Protein AF-A0A1R3FT03-F1 (afdb_monomer_lite)

Structure (mmCIF, N/CA/C/O backbone):
data_AF-A0A1R3FT03-F1
#
_entry.id   AF-A0A1R3FT03-F1
#
loop_
_atom_site.group_PDB
_atom_site.id
_atom_site.type_symbol
_atom_site.label_atom_id
_atom_site.label_alt_id
_atom_site.label_comp_id
_atom_site.label_asym_id
_atom_site.label_entity_id
_atom_site.label_seq_id
_atom_site.pdbx_PDB_ins_code
_atom_site.Cartn_x
_atom_site.Cartn_y
_atom_site.Cartn_z
_atom_site.occupancy
_atom_site.B_iso_or_equiv
_atom_site.auth_seq_id
_atom_site.auth_comp_id
_atom_site.auth_asym_id
_atom_site.auth_atom_id
_atom_site.pdbx_PDB_model_num
ATOM 1 N N . MET A 1 1 ? -15.094 -5.575 18.977 1.00 73.56 1 MET A N 1
ATOM 2 C CA . MET A 1 1 ? -16.466 -5.416 18.438 1.00 73.56 1 MET A CA 1
ATOM 3 C C . MET A 1 1 ? -16.560 -6.188 17.138 1.00 73.56 1 MET A C 1
ATOM 5 O O . MET A 1 1 ? -15.555 -6.268 16.446 1.00 73.56 1 MET A O 1
ATOM 9 N N . ASN A 1 2 ? -17.719 -6.765 16.820 1.00 70.38 2 ASN A N 1
ATOM 10 C CA . ASN A 1 2 ? -17.931 -7.420 15.531 1.00 70.38 2 ASN A CA 1
ATOM 11 C C . ASN A 1 2 ? -18.788 -6.514 14.642 1.00 70.38 2 ASN A C 1
ATOM 13 O O . ASN A 1 2 ? -19.993 -6.401 14.854 1.00 70.38 2 ASN A O 1
ATOM 17 N N . PHE A 1 3 ? -18.159 -5.882 13.654 1.00 77.88 3 PHE A N 1
ATOM 18 C CA . PHE A 1 3 ? -18.847 -4.982 12.736 1.00 77.88 3 PHE A CA 1
ATOM 19 C C . PHE A 1 3 ? -19.605 -5.722 11.630 1.00 77.88 3 PHE A C 1
ATOM 21 O O . PHE A 1 3 ? -20.537 -5.154 11.074 1.00 77.88 3 PHE A O 1
ATOM 28 N N . ASN A 1 4 ? -19.312 -7.000 11.356 1.00 70.06 4 ASN A N 1
ATOM 29 C CA . ASN A 1 4 ? -19.834 -7.743 10.196 1.00 70.06 4 ASN A CA 1
ATOM 30 C C . ASN A 1 4 ? -21.359 -7.901 10.190 1.00 70.06 4 ASN A 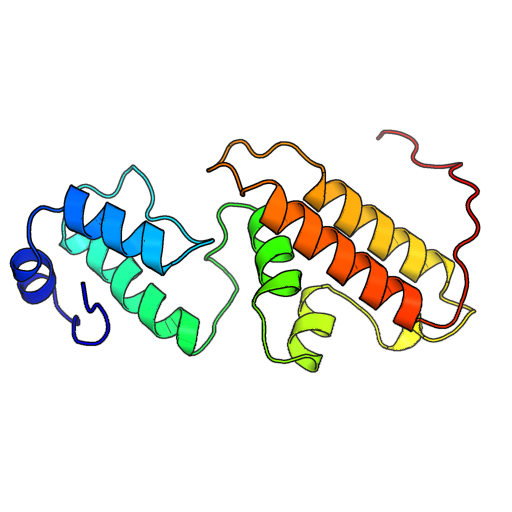C 1
ATOM 32 O O . ASN A 1 4 ? -21.951 -8.041 9.123 1.00 70.06 4 ASN A O 1
ATOM 36 N N . LYS A 1 5 ? -22.017 -7.784 11.347 1.00 76.56 5 LYS A N 1
ATOM 37 C CA . LYS A 1 5 ? -23.481 -7.891 11.477 1.00 76.56 5 LYS A CA 1
ATOM 38 C C . LYS A 1 5 ? -24.222 -6.548 11.525 1.00 76.56 5 LYS A C 1
ATOM 40 O O . LYS A 1 5 ? -25.431 -6.544 11.690 1.00 76.56 5 LYS A O 1
ATOM 45 N N . ILE A 1 6 ? -23.511 -5.432 11.348 1.00 81.81 6 ILE A N 1
ATOM 46 C CA . ILE A 1 6 ? -24.061 -4.076 11.495 1.00 81.81 6 ILE A CA 1
ATOM 47 C C . ILE A 1 6 ? -24.500 -3.474 10.153 1.00 81.81 6 ILE A C 1
ATOM 49 O O . ILE A 1 6 ? -23.664 -3.218 9.289 1.00 81.81 6 ILE A O 1
ATOM 53 N N . TYR A 1 7 ? -25.793 -3.264 9.961 1.00 81.75 7 TYR A N 1
ATOM 54 C CA . TYR A 1 7 ? -26.409 -2.761 8.729 1.00 81.75 7 TYR A CA 1
ATOM 55 C C . TYR A 1 7 ? -27.334 -1.563 8.959 1.00 81.75 7 TYR A C 1
ATOM 57 O O . TYR A 1 7 ? -27.755 -0.945 7.984 1.00 81.75 7 TYR A O 1
ATOM 65 N N . SER A 1 8 ? -27.628 -1.218 10.213 1.00 88.06 8 SER A N 1
ATOM 66 C CA . SER A 1 8 ? -28.474 -0.080 10.564 1.00 88.06 8 SER A CA 1
ATOM 67 C C . SER A 1 8 ? -27.868 0.771 11.681 1.00 88.06 8 SER A C 1
ATOM 69 O O . SER A 1 8 ? -26.896 0.381 12.337 1.00 88.06 8 SER A O 1
ATOM 71 N N . VAL A 1 9 ? -28.440 1.960 11.873 1.00 89.56 9 VAL A N 1
ATOM 72 C CA . VAL A 1 9 ? -28.016 2.920 12.899 1.00 89.56 9 VAL A CA 1
ATOM 73 C C . VAL A 1 9 ? -28.333 2.378 14.289 1.00 89.56 9 VAL A C 1
ATOM 75 O O . VAL A 1 9 ? -27.493 2.480 15.177 1.00 89.56 9 VAL A O 1
ATOM 78 N N . GLU A 1 10 ? -29.476 1.705 14.455 1.00 89.00 10 GLU A N 1
ATOM 79 C CA . GLU A 1 10 ? -29.890 1.112 15.732 1.00 89.00 10 GLU A CA 1
ATOM 80 C C . GLU A 1 10 ? -28.850 0.102 16.234 1.00 89.00 10 GLU A C 1
ATOM 82 O O . GLU A 1 10 ? -28.404 0.161 17.382 1.00 89.00 10 GLU A O 1
ATOM 87 N N . GLN A 1 11 ? -28.366 -0.757 15.336 1.00 86.25 11 GLN A N 1
ATOM 88 C CA . GLN A 1 11 ? -27.327 -1.741 15.639 1.00 86.25 11 GLN A CA 1
ATOM 89 C C . GLN A 1 11 ? -25.987 -1.085 16.004 1.00 86.25 11 GLN A C 1
ATOM 91 O O . GLN A 1 11 ? -25.215 -1.641 16.785 1.00 86.25 11 GLN A O 1
ATOM 96 N N . LEU A 1 12 ? -25.689 0.097 15.453 1.00 86.44 12 LEU A N 1
ATOM 97 C CA . LEU A 1 12 ? -24.502 0.868 15.821 1.00 86.44 12 LEU A CA 1
ATOM 98 C C . LEU A 1 12 ? -24.613 1.473 17.217 1.00 86.44 12 LEU A C 1
ATOM 100 O O . LEU A 1 12 ? -23.645 1.419 17.975 1.00 86.44 12 LEU A O 1
ATOM 104 N N . THR A 1 13 ? -25.776 2.018 17.565 1.00 88.38 13 THR A N 1
ATOM 105 C CA . THR A 1 13 ? -26.045 2.527 18.915 1.00 88.38 13 THR A CA 1
ATOM 106 C C . THR A 1 13 ? -25.962 1.427 19.974 1.00 88.38 13 THR A C 1
ATOM 108 O O . THR A 1 13 ? -25.432 1.669 21.057 1.00 88.38 13 THR A O 1
ATOM 111 N N . GLU A 1 14 ? -26.386 0.201 19.656 1.00 90.31 14 GLU A N 1
ATOM 112 C CA . GLU A 1 14 ? -26.297 -0.957 20.561 1.00 90.31 14 GLU A CA 1
ATOM 113 C C . GLU A 1 14 ? -24.854 -1.390 20.873 1.00 90.31 14 GLU A C 1
ATOM 115 O O . GLU A 1 14 ? -24.588 -1.950 21.938 1.00 90.31 14 GLU A O 1
ATOM 120 N N . LEU A 1 15 ? -23.893 -1.109 19.984 1.00 84.00 15 LEU A N 1
ATOM 121 C CA . LEU A 1 15 ? -22.474 -1.384 20.244 1.00 84.00 15 LEU A CA 1
ATOM 122 C C . LEU A 1 15 ? -21.881 -0.458 21.317 1.00 84.00 15 LEU A C 1
ATOM 124 O O . LEU A 1 15 ? -20.863 -0.796 21.931 1.00 84.00 15 LEU A O 1
ATOM 128 N N . GLY A 1 16 ? -22.514 0.689 21.564 1.00 88.62 16 GLY A N 1
ATOM 129 C CA . GLY A 1 16 ? -22.162 1.620 22.627 1.00 88.62 16 GLY A CA 1
ATOM 130 C C . GLY A 1 16 ? -21.868 3.044 22.139 1.00 88.62 16 GLY A C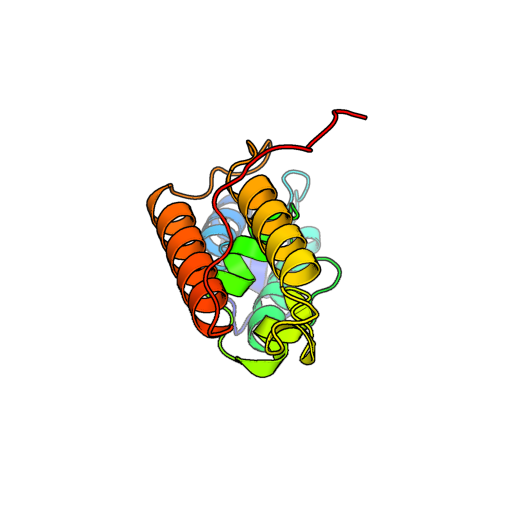 1
ATOM 131 O O . GLY A 1 16 ? -22.253 3.432 21.032 1.00 88.62 16 GLY A O 1
ATOM 132 N N . PRO A 1 17 ? -21.184 3.851 22.977 1.00 91.50 17 PRO A N 1
ATOM 133 C CA . PRO A 1 17 ? -20.925 5.261 22.693 1.00 91.50 17 PRO A CA 1
ATOM 134 C C . PRO A 1 17 ? -20.151 5.468 21.390 1.00 91.50 17 PRO A C 1
ATOM 136 O O . PRO A 1 17 ? -19.212 4.721 21.110 1.00 91.50 17 PRO A O 1
ATOM 139 N N . LEU A 1 18 ? -20.502 6.517 20.639 1.00 89.81 18 LEU A N 1
ATOM 140 C CA . LEU A 1 18 ? -19.946 6.817 19.316 1.00 89.81 18 LEU A CA 1
ATOM 141 C C . LEU A 1 18 ? -18.411 6.762 19.286 1.00 89.81 18 LEU A C 1
ATOM 143 O O . LEU A 1 18 ? -17.843 6.036 18.475 1.00 89.81 18 LEU A O 1
ATOM 147 N N . GLU A 1 19 ? -17.736 7.449 20.211 1.00 88.81 19 GLU A N 1
ATOM 148 C CA . GLU A 1 19 ? -16.265 7.480 20.279 1.00 88.81 19 GLU A CA 1
ATOM 149 C C . GLU A 1 19 ? -15.642 6.088 20.446 1.00 88.81 19 GLU A C 1
ATOM 151 O O . GLU A 1 19 ? -14.610 5.772 19.848 1.00 88.81 19 GLU A O 1
ATOM 156 N N . LYS A 1 20 ? -16.287 5.220 21.233 1.00 89.12 20 LYS A N 1
ATOM 157 C CA . LYS A 1 20 ? -15.825 3.847 21.463 1.00 89.12 20 LYS A CA 1
ATOM 158 C C . LYS A 1 20 ? -15.956 3.013 20.192 1.00 89.12 20 LYS A C 1
ATOM 160 O O . LYS A 1 20 ? -15.063 2.223 19.882 1.00 89.12 20 LYS A O 1
ATOM 165 N N . VAL A 1 21 ? -17.054 3.197 19.460 1.00 88.38 21 VAL A N 1
ATOM 166 C CA . VAL A 1 21 ? -17.298 2.522 18.182 1.00 88.38 21 VAL A CA 1
ATOM 167 C C . VAL A 1 21 ? -16.300 3.011 17.129 1.00 88.38 21 VAL A C 1
ATOM 169 O O . VAL A 1 21 ? -15.680 2.178 16.475 1.00 88.38 21 VAL A O 1
ATOM 172 N N . ILE A 1 22 ? -16.066 4.325 17.028 1.00 87.94 22 ILE A N 1
ATOM 173 C CA . ILE A 1 22 ? -15.059 4.927 16.136 1.00 87.94 22 ILE A CA 1
ATOM 174 C C . ILE A 1 22 ? -13.664 4.382 16.444 1.00 87.94 22 ILE A C 1
ATOM 176 O O . ILE A 1 22 ? -12.972 3.924 15.539 1.00 87.94 22 ILE A O 1
ATOM 180 N N . THR A 1 23 ? -13.266 4.354 17.717 1.00 86.25 23 THR A N 1
ATOM 181 C CA . THR A 1 23 ? -11.953 3.836 18.130 1.00 86.25 23 THR A CA 1
ATOM 182 C C . THR A 1 23 ? -11.777 2.375 17.721 1.00 86.25 23 THR A C 1
ATOM 184 O O . THR A 1 23 ? -10.764 2.012 17.122 1.00 86.25 23 THR A O 1
ATOM 187 N N . ALA A 1 24 ? -12.774 1.530 18.003 1.00 83.62 24 ALA A N 1
ATOM 188 C CA . ALA A 1 24 ? -12.727 0.115 17.643 1.00 83.62 24 ALA A CA 1
ATOM 189 C C . ALA A 1 24 ? -12.732 -0.098 16.121 1.00 83.62 24 ALA A C 1
ATOM 191 O O . ALA A 1 24 ? -12.075 -1.015 15.625 1.00 83.62 24 ALA A O 1
ATOM 192 N N . LEU A 1 25 ? -13.462 0.739 15.382 1.00 81.44 25 LEU A N 1
ATOM 193 C CA . LEU A 1 25 ? -13.516 0.686 13.929 1.00 81.44 25 LEU A CA 1
ATOM 194 C C . LEU A 1 25 ? -12.168 1.107 13.321 1.00 81.44 25 LEU A C 1
ATOM 196 O O . LEU A 1 25 ? -11.629 0.371 12.505 1.00 81.44 25 LEU A O 1
ATOM 200 N N . ASN A 1 26 ? -11.561 2.203 13.779 1.00 80.81 26 ASN A N 1
ATOM 201 C CA . ASN A 1 26 ? -10.241 2.662 13.323 1.00 80.81 26 ASN A CA 1
ATOM 202 C C . ASN A 1 26 ? -9.136 1.630 13.602 1.00 80.81 26 ASN A C 1
ATOM 204 O O . ASN A 1 26 ? -8.281 1.380 12.753 1.00 80.81 26 ASN A O 1
ATOM 208 N N . GLN A 1 27 ? -9.180 0.959 14.758 1.00 76.12 27 GLN A N 1
ATOM 209 C CA . GLN A 1 27 ? -8.262 -0.144 15.063 1.00 76.12 27 GLN A CA 1
ATOM 210 C C . GLN A 1 27 ? -8.412 -1.310 14.076 1.00 76.12 27 GLN A C 1
ATOM 212 O O . GLN A 1 27 ? -7.412 -1.857 13.615 1.00 76.12 27 GLN A O 1
ATOM 217 N N . ALA A 1 28 ? -9.650 -1.680 13.737 1.00 70.38 28 ALA A N 1
ATOM 218 C CA . ALA A 1 28 ? -9.938 -2.788 12.827 1.00 70.38 28 ALA A CA 1
ATOM 219 C C . ALA A 1 28 ? -9.686 -2.445 11.349 1.00 70.38 28 ALA A C 1
ATOM 221 O O . ALA A 1 28 ? -9.391 -3.333 10.555 1.00 70.38 28 ALA A O 1
ATOM 222 N N . MET A 1 29 ? -9.800 -1.171 10.978 1.00 69.31 29 MET A N 1
ATOM 223 C CA . MET A 1 29 ? -9.724 -0.713 9.594 1.00 69.31 29 MET A CA 1
ATOM 224 C C . MET A 1 29 ? -8.350 -0.183 9.185 1.00 69.31 29 MET A C 1
ATOM 226 O O . MET A 1 29 ? -8.240 0.348 8.089 1.00 69.31 29 MET A O 1
ATOM 230 N N . THR A 1 30 ? -7.295 -0.304 9.997 1.00 57.81 30 THR A N 1
ATOM 231 C CA . THR A 1 30 ? -5.963 0.215 9.622 1.00 57.81 30 THR A CA 1
ATOM 232 C C . THR A 1 30 ? -5.579 -0.264 8.205 1.00 57.81 30 THR A C 1
ATOM 234 O O . THR A 1 30 ? -5.540 -1.475 7.974 1.00 57.81 30 THR A O 1
ATOM 237 N N . PRO A 1 31 ? -5.303 0.638 7.234 1.00 59.41 31 PRO A N 1
ATOM 238 C CA . PRO A 1 31 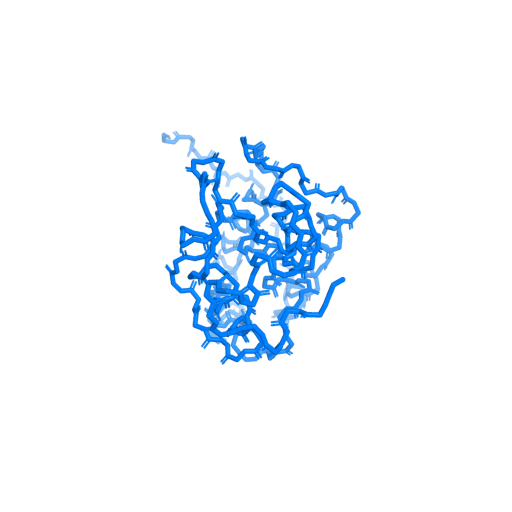? -4.876 2.038 7.385 1.00 59.41 31 PRO A CA 1
ATOM 239 C C . PRO A 1 31 ? -5.956 3.115 7.144 1.00 59.41 31 PRO A C 1
ATOM 241 O O . PRO A 1 31 ? -5.623 4.246 6.795 1.00 59.41 31 PRO A O 1
ATOM 244 N N . PHE A 1 32 ? -7.232 2.778 7.273 1.00 66.50 32 PHE A N 1
ATOM 245 C CA . PHE A 1 32 ? -8.361 3.693 7.122 1.00 66.50 32 PHE A CA 1
ATOM 246 C C . PHE A 1 32 ? -8.811 4.238 8.482 1.00 66.50 32 PHE A C 1
ATOM 248 O O . PHE A 1 32 ? -8.847 3.505 9.470 1.00 66.50 32 PHE A O 1
ATOM 255 N N . GLU A 1 33 ? -9.198 5.512 8.511 1.00 78.81 33 GLU A N 1
ATOM 256 C CA . GLU A 1 33 ? -9.677 6.199 9.710 1.00 78.81 33 GLU A CA 1
ATOM 257 C C . GLU A 1 33 ? -11.024 6.869 9.412 1.00 78.81 33 GLU A C 1
ATOM 259 O O . GLU A 1 33 ? -11.238 7.412 8.324 1.00 78.81 33 GLU A O 1
ATOM 264 N N . VAL A 1 34 ? -11.946 6.819 10.370 1.00 83.06 34 VAL A N 1
ATOM 265 C CA . VAL A 1 34 ? -13.170 7.618 10.349 1.00 83.06 34 VAL A CA 1
ATOM 266 C C . VAL A 1 34 ? -12.785 9.097 10.498 1.00 83.06 34 VAL A C 1
ATOM 268 O O . VAL A 1 34 ? -12.062 9.434 11.439 1.00 83.06 34 VAL A O 1
ATOM 271 N N . PRO A 1 35 ? -13.261 9.985 9.609 1.00 81.62 35 PRO A N 1
ATOM 272 C CA . PRO A 1 35 ? -13.036 11.422 9.711 1.00 81.62 35 PRO A CA 1
ATOM 273 C C . PRO A 1 35 ? -13.471 12.006 11.063 1.00 81.62 35 PRO A C 1
ATOM 275 O O . PRO A 1 35 ? -14.463 11.580 11.655 1.00 81.62 35 PRO A O 1
ATOM 278 N N . ARG A 1 36 ? -12.726 13.003 11.557 1.00 80.94 36 ARG A N 1
ATOM 279 C CA . ARG A 1 36 ? -12.943 13.605 12.889 1.00 80.94 36 ARG A CA 1
ATOM 280 C C . ARG A 1 36 ? -14.250 14.392 13.017 1.00 80.94 36 ARG A C 1
ATOM 282 O O . ARG A 1 36 ? -14.670 14.684 14.129 1.00 80.94 36 ARG A O 1
ATOM 289 N N . ASP A 1 37 ? -14.862 14.762 11.901 1.00 83.19 37 ASP A N 1
ATOM 290 C CA . ASP A 1 37 ? -16.132 15.483 11.809 1.00 83.19 37 ASP A CA 1
ATOM 291 C C . ASP A 1 37 ? -17.363 14.569 11.951 1.00 83.19 37 ASP A C 1
ATOM 293 O O . ASP A 1 37 ? -18.489 15.058 12.060 1.00 83.19 37 ASP A O 1
ATOM 297 N N . VAL A 1 38 ? -17.171 13.246 12.013 1.00 87.00 38 VAL A N 1
ATOM 298 C CA . VAL A 1 38 ? -18.250 12.287 12.274 1.00 87.00 38 VAL A CA 1
ATOM 299 C C . VAL A 1 38 ? -18.706 12.391 13.729 1.00 87.00 38 VAL A C 1
ATOM 301 O O . VAL A 1 38 ? -18.019 11.955 14.650 1.00 87.00 38 VAL A O 1
ATOM 304 N N . SER A 1 39 ? -19.903 12.943 13.926 1.00 90.69 39 SER A N 1
ATOM 305 C CA . SER A 1 39 ? -20.470 13.260 15.245 1.00 90.69 39 SER A CA 1
ATOM 306 C C . SER A 1 39 ? -21.764 12.510 15.584 1.00 90.69 39 SER A C 1
ATOM 308 O O . SER A 1 39 ? -22.322 12.717 16.661 1.00 90.69 39 SER A O 1
ATOM 310 N N . SER A 1 40 ? -22.233 11.602 14.719 1.00 92.19 40 SER A N 1
ATOM 311 C CA . SER A 1 40 ? -23.398 10.749 14.992 1.00 92.19 40 SER A CA 1
ATOM 312 C C . SER A 1 40 ? -23.231 9.323 14.465 1.00 92.19 40 SER A C 1
ATOM 314 O O . SER A 1 40 ? -22.401 9.050 13.591 1.00 92.19 40 SER A O 1
ATOM 316 N N . HIS A 1 41 ? -24.044 8.396 14.981 1.00 89.38 41 HIS A N 1
ATOM 317 C CA . HIS A 1 41 ? -24.086 7.023 14.476 1.00 89.38 41 HIS A CA 1
ATOM 318 C C . HIS A 1 41 ? -24.648 6.951 13.045 1.00 89.38 41 HIS A C 1
ATOM 320 O O . HIS A 1 41 ? -24.184 6.099 12.286 1.00 89.38 41 HIS A O 1
ATOM 326 N N . GLU A 1 42 ? -25.550 7.858 12.627 1.00 90.25 42 GLU A N 1
ATOM 327 C CA . GLU A 1 42 ? -25.942 7.963 11.208 1.00 90.25 42 GLU A CA 1
ATOM 328 C C . GLU A 1 42 ? -24.739 8.281 10.321 1.00 90.25 42 GLU A C 1
ATOM 330 O O . GLU A 1 42 ? -24.530 7.623 9.304 1.00 90.25 42 GLU A O 1
ATOM 335 N N . ALA A 1 43 ? -23.929 9.268 10.717 1.00 88.69 43 ALA A N 1
ATOM 336 C CA . ALA A 1 43 ? -22.744 9.663 9.966 1.00 88.69 43 ALA A CA 1
ATOM 337 C C . ALA A 1 43 ? -21.668 8.562 9.966 1.00 88.69 43 ALA A C 1
ATOM 339 O O . ALA A 1 43 ? -20.898 8.454 9.013 1.00 88.69 43 ALA A O 1
ATOM 340 N N . LEU A 1 44 ? -21.635 7.708 10.995 1.00 89.75 44 LEU A N 1
ATOM 341 C CA . LEU A 1 44 ? -20.697 6.591 11.110 1.00 89.75 44 LEU A CA 1
ATOM 342 C C . LEU A 1 44 ? -21.077 5.375 10.246 1.00 89.75 44 LEU A C 1
ATOM 344 O O . LEU A 1 44 ? -20.192 4.676 9.742 1.00 89.75 44 LEU A O 1
ATOM 348 N N . LEU A 1 45 ? -22.373 5.102 10.058 1.00 87.25 45 LEU A N 1
ATOM 349 C CA . LEU A 1 45 ? -22.863 3.905 9.361 1.00 87.25 45 LEU A CA 1
ATOM 350 C C . LEU A 1 45 ? -22.261 3.689 7.963 1.00 87.25 45 LEU A C 1
ATOM 352 O O . LEU A 1 45 ? -21.839 2.562 7.678 1.00 87.25 45 LEU A O 1
ATOM 356 N N . PRO A 1 46 ? -22.124 4.715 7.101 1.00 85.38 46 PRO A N 1
ATOM 357 C CA . PRO A 1 46 ? -21.458 4.567 5.814 1.00 85.38 46 PRO A CA 1
ATOM 358 C C . PRO A 1 46 ? -20.030 4.030 5.930 1.00 85.38 46 PRO A C 1
ATOM 360 O O . PRO A 1 46 ? -19.629 3.218 5.099 1.00 85.38 46 PRO A O 1
ATOM 363 N N . PHE A 1 47 ? -19.270 4.433 6.953 1.00 83.25 47 PHE A N 1
ATOM 364 C CA . PHE A 1 47 ? -17.898 3.967 7.177 1.00 83.25 47 PHE A CA 1
ATOM 365 C C . PHE A 1 47 ? -17.861 2.512 7.626 1.00 83.25 47 PHE A C 1
ATOM 367 O O . PHE A 1 47 ? -17.015 1.761 7.162 1.00 83.25 47 PHE A O 1
ATOM 374 N N . VAL A 1 48 ? -18.817 2.084 8.448 1.00 81.31 48 VAL A N 1
ATOM 375 C CA . VAL A 1 48 ? -18.950 0.686 8.888 1.00 81.31 48 VAL A CA 1
ATOM 376 C C . VAL A 1 48 ? -19.345 -0.214 7.719 1.00 81.31 48 VAL A C 1
ATOM 378 O O . VAL A 1 48 ? -18.749 -1.270 7.513 1.00 81.31 48 VAL A O 1
ATOM 381 N N . ILE A 1 49 ? -20.308 0.214 6.899 1.00 80.19 49 ILE A N 1
ATOM 382 C CA . ILE A 1 49 ? -20.693 -0.511 5.681 1.00 80.19 49 ILE A CA 1
ATOM 383 C C . ILE A 1 49 ? -19.525 -0.540 4.685 1.00 80.19 49 ILE A C 1
ATOM 385 O O . ILE A 1 49 ? -19.265 -1.577 4.075 1.00 80.19 49 ILE A O 1
ATOM 389 N N . ARG A 1 50 ? -18.783 0.565 4.543 1.00 71.81 50 ARG A N 1
ATOM 390 C CA . ARG A 1 50 ? -17.552 0.627 3.739 1.00 71.81 50 ARG A CA 1
ATOM 391 C C . ARG A 1 50 ? -16.477 -0.310 4.270 1.00 71.81 50 ARG A C 1
ATOM 393 O O . ARG A 1 50 ? -15.910 -1.036 3.469 1.00 71.81 50 ARG A O 1
ATOM 400 N N . ALA A 1 51 ? -16.248 -0.367 5.579 1.00 71.19 51 ALA A N 1
ATOM 401 C CA . ALA A 1 51 ? -15.284 -1.263 6.216 1.00 71.19 51 ALA A CA 1
ATOM 402 C C . ALA A 1 51 ? -15.498 -2.719 5.800 1.00 71.19 51 ALA A C 1
ATOM 404 O O . ALA A 1 51 ? -14.564 -3.413 5.416 1.00 71.19 51 ALA A O 1
ATOM 405 N N . LYS A 1 52 ? -16.760 -3.157 5.786 1.00 70.50 52 LYS A N 1
ATOM 406 C CA . LYS A 1 52 ? -17.136 -4.493 5.309 1.00 70.50 52 LYS A CA 1
ATOM 407 C C . LYS A 1 52 ? -16.852 -4.687 3.826 1.00 70.50 52 LYS A C 1
ATOM 409 O O . LYS A 1 52 ? -16.465 -5.767 3.400 1.00 70.50 52 LYS A O 1
ATOM 414 N N . LYS A 1 53 ? -17.057 -3.641 3.023 1.00 62.03 53 LYS A N 1
ATOM 415 C CA . LYS A 1 53 ? -16.731 -3.658 1.595 1.00 62.03 53 LYS A CA 1
ATOM 416 C C . LYS A 1 53 ? -15.228 -3.623 1.340 1.00 62.03 53 LYS A C 1
ATOM 418 O O . LYS A 1 53 ? -14.824 -4.049 0.273 1.00 62.03 53 LYS A O 1
ATOM 423 N N . ILE A 1 54 ? -14.388 -3.184 2.277 1.00 57.47 54 ILE A N 1
ATOM 424 C CA . ILE A 1 54 ? -12.924 -3.247 2.129 1.00 57.47 54 ILE A CA 1
ATOM 425 C C . ILE A 1 54 ? -12.441 -4.706 2.069 1.00 57.47 54 ILE A C 1
ATOM 427 O O . ILE A 1 54 ? -11.494 -4.985 1.336 1.00 57.47 54 ILE A O 1
ATOM 431 N N . GLU A 1 55 ? -13.133 -5.652 2.718 1.00 50.03 55 GLU A N 1
ATOM 432 C CA . GLU A 1 55 ? -12.895 -7.093 2.512 1.00 50.03 55 GLU A CA 1
ATOM 433 C C . GLU A 1 55 ? -13.280 -7.570 1.090 1.00 50.03 55 GLU A C 1
ATOM 435 O O . GLU A 1 55 ? -12.794 -8.608 0.646 1.00 50.03 55 GLU A O 1
ATOM 440 N N . LEU A 1 56 ? -14.102 -6.808 0.351 1.00 45.84 56 LEU A N 1
ATOM 441 C CA . LEU A 1 56 ? -14.657 -7.152 -0.974 1.00 45.84 56 LEU A CA 1
ATOM 442 C C . LEU A 1 56 ? -14.266 -6.197 -2.131 1.00 45.84 56 LEU A C 1
ATOM 444 O O . LEU A 1 56 ? -14.567 -6.490 -3.281 1.00 45.84 56 LEU A O 1
ATOM 448 N N . TYR A 1 57 ? -13.514 -5.134 -1.842 1.00 45.50 57 TYR A N 1
ATOM 449 C CA . TYR A 1 57 ? -12.823 -4.213 -2.752 1.00 45.50 57 TYR A CA 1
ATOM 450 C C . TYR A 1 57 ? -13.646 -3.235 -3.632 1.00 45.50 57 TYR A C 1
ATOM 452 O O . TYR A 1 57 ? -14.300 -3.629 -4.587 1.00 45.50 57 TYR A O 1
ATOM 460 N N . GLU A 1 58 ? -13.443 -1.924 -3.410 1.00 45.53 58 GLU A N 1
ATOM 461 C CA . GLU A 1 58 ? -13.423 -0.849 -4.428 1.00 45.53 58 GLU A CA 1
ATOM 462 C C . GLU A 1 58 ? -12.498 0.289 -3.910 1.00 45.53 58 GLU A C 1
ATOM 464 O O . GLU A 1 58 ? -12.648 0.694 -2.761 1.00 45.53 58 GLU A O 1
ATOM 469 N N . PRO A 1 59 ? -11.481 0.767 -4.658 1.00 45.66 59 PRO A N 1
ATOM 470 C CA . PRO A 1 59 ? -10.339 1.500 -4.080 1.00 45.66 59 PRO A CA 1
ATOM 471 C C . PRO A 1 59 ? -10.344 3.033 -4.200 1.00 45.66 59 PRO A C 1
ATOM 473 O O . PRO A 1 59 ? -9.413 3.663 -3.704 1.00 45.66 59 PRO A O 1
ATOM 476 N N . GLU A 1 60 ? -11.308 3.659 -4.870 1.00 46.94 60 GLU A N 1
ATOM 477 C CA . GLU A 1 60 ? -11.071 5.011 -5.406 1.00 46.94 60 GLU A CA 1
ATOM 478 C C . GLU A 1 60 ? -11.316 6.185 -4.434 1.00 46.94 60 GLU A C 1
ATOM 480 O O . GLU A 1 60 ? -11.006 7.317 -4.788 1.00 46.94 60 GLU A O 1
ATOM 485 N N . SER A 1 61 ? -11.784 5.968 -3.194 1.00 52.53 61 SER A N 1
ATOM 486 C CA . SER A 1 61 ? -12.130 7.092 -2.294 1.00 52.53 61 SER A CA 1
ATOM 487 C C . SER A 1 61 ? -11.788 6.923 -0.805 1.00 52.53 61 SER A C 1
ATOM 489 O O . SER A 1 61 ? -12.426 7.562 0.030 1.00 52.53 61 SER A O 1
ATOM 491 N N . PHE A 1 62 ? -10.865 6.029 -0.432 1.00 63.12 62 PHE A N 1
ATOM 492 C CA . PHE A 1 62 ? -10.762 5.590 0.974 1.00 63.12 62 PHE A CA 1
ATOM 493 C C . PHE A 1 62 ? -9.477 5.970 1.704 1.00 63.12 62 PHE A C 1
ATOM 495 O O . PHE A 1 62 ? -9.494 6.085 2.925 1.00 63.12 62 PHE A O 1
ATOM 502 N N . PHE A 1 63 ? -8.362 6.172 1.006 1.00 73.81 63 PHE A N 1
ATOM 503 C CA . PHE A 1 63 ? -7.091 6.433 1.678 1.00 73.81 63 PHE A CA 1
ATOM 504 C C . PHE A 1 63 ? -6.947 7.904 2.053 1.00 73.81 63 PHE A C 1
ATOM 506 O O . PHE A 1 63 ? -7.081 8.779 1.202 1.00 73.81 63 PHE A O 1
ATOM 513 N N . VAL A 1 64 ? -6.585 8.163 3.312 1.00 76.88 64 VAL A N 1
ATOM 514 C CA . VAL A 1 64 ? -6.332 9.524 3.814 1.00 76.88 64 VAL A CA 1
ATOM 515 C C . VAL A 1 64 ? -5.137 10.189 3.127 1.00 76.88 64 VAL A C 1
ATOM 517 O O . VAL A 1 64 ? -5.061 11.407 3.065 1.00 76.88 64 VAL A O 1
ATOM 520 N N . SER A 1 65 ? -4.205 9.406 2.568 1.00 84.69 65 SER A N 1
ATOM 521 C CA . SER A 1 65 ? -3.150 9.926 1.697 1.00 84.69 65 SER A CA 1
ATOM 522 C C . SER A 1 65 ? -2.570 8.862 0.769 1.00 84.69 65 SER A C 1
ATOM 524 O O . SER A 1 65 ? -2.704 7.655 1.001 1.00 84.69 65 SER A O 1
ATOM 526 N N . LYS A 1 66 ? -1.824 9.307 -0.251 1.00 86.88 66 LYS A N 1
ATOM 527 C CA . LYS A 1 66 ? -1.107 8.412 -1.176 1.00 86.88 66 LYS A CA 1
ATOM 528 C C . LYS A 1 66 ? -0.096 7.508 -0.461 1.00 86.88 66 LYS A C 1
ATOM 530 O O . LYS A 1 66 ? 0.124 6.372 -0.876 1.00 86.88 66 LYS A O 1
ATOM 535 N N . LYS A 1 67 ? 0.493 7.984 0.642 1.00 90.75 67 LYS A N 1
ATOM 536 C CA . LYS A 1 67 ? 1.394 7.184 1.483 1.00 90.75 67 LYS A CA 1
ATOM 537 C C . LYS A 1 67 ? 0.662 5.997 2.109 1.00 90.75 67 LYS A C 1
ATOM 539 O O . LYS A 1 67 ? 1.154 4.875 2.015 1.00 90.75 67 LYS A O 1
ATOM 544 N N . HIS A 1 68 ? -0.518 6.226 2.684 1.00 87.94 68 HIS A N 1
ATOM 545 C CA . HIS A 1 68 ? -1.342 5.165 3.277 1.00 87.94 68 HIS A CA 1
ATOM 546 C C . HIS A 1 68 ? -1.793 4.153 2.224 1.00 87.94 68 HIS A C 1
ATOM 548 O O . HIS A 1 68 ? -1.714 2.945 2.449 1.00 87.94 68 HIS A O 1
ATOM 554 N N . GLU A 1 69 ? -2.180 4.645 1.048 1.00 88.00 69 GLU A N 1
ATOM 555 C CA . GLU A 1 69 ? -2.535 3.807 -0.093 1.00 88.00 69 GLU A CA 1
ATOM 556 C C . GLU A 1 69 ? -1.386 2.873 -0.505 1.00 88.00 69 GLU A C 1
ATOM 558 O O . GLU A 1 69 ? -1.568 1.662 -0.637 1.00 88.00 69 GLU A O 1
ATOM 563 N N . TYR A 1 70 ? -0.175 3.406 -0.672 1.00 91.56 70 TYR A N 1
ATOM 564 C CA . TYR A 1 70 ? 0.970 2.596 -1.093 1.00 91.56 70 TYR A CA 1
ATOM 565 C C . TYR A 1 70 ? 1.443 1.634 -0.008 1.00 91.56 70 TYR A C 1
ATOM 567 O O . TYR A 1 70 ? 1.778 0.491 -0.321 1.00 91.56 70 TYR A O 1
ATOM 575 N N . VAL A 1 71 ? 1.410 2.043 1.263 1.00 91.19 71 VAL A N 1
ATOM 576 C CA . VAL A 1 71 ? 1.676 1.139 2.390 1.00 91.19 71 VAL A CA 1
ATOM 577 C C . VAL A 1 71 ? 0.698 -0.034 2.375 1.00 91.19 71 VAL A C 1
ATOM 579 O O . VAL A 1 71 ? 1.129 -1.184 2.493 1.00 91.19 71 VAL A O 1
ATOM 582 N N . TYR A 1 72 ? -0.595 0.223 2.165 1.00 88.50 72 TYR A N 1
ATOM 583 C CA . TYR A 1 72 ? -1.600 -0.830 2.045 1.00 88.50 72 TYR A CA 1
ATOM 584 C C . TYR A 1 72 ? -1.290 -1.788 0.890 1.00 88.50 72 TYR A C 1
ATOM 586 O O . TYR A 1 72 ? -1.192 -3.000 1.102 1.00 88.50 72 TYR A O 1
ATOM 594 N N . TYR A 1 73 ? -1.075 -1.259 -0.322 1.00 89.06 73 TYR A N 1
ATOM 595 C CA . TYR A 1 73 ? -0.780 -2.093 -1.490 1.00 89.06 73 TYR A CA 1
ATOM 596 C C . TYR A 1 73 ? 0.457 -2.963 -1.281 1.00 89.06 73 TYR A C 1
ATOM 598 O O . TYR A 1 73 ? 0.449 -4.127 -1.671 1.00 89.06 73 TYR A O 1
ATOM 606 N N . LEU A 1 74 ? 1.503 -2.434 -0.645 1.00 91.56 74 LEU A N 1
ATOM 607 C CA . LEU A 1 74 ? 2.757 -3.155 -0.431 1.00 91.56 74 LEU A CA 1
ATOM 608 C C . LEU A 1 74 ? 2.684 -4.193 0.695 1.00 91.56 74 LEU A C 1
ATOM 610 O O . LEU A 1 74 ? 3.421 -5.177 0.647 1.00 91.56 74 LEU A O 1
ATOM 614 N N . THR A 1 75 ? 1.832 -3.998 1.708 1.00 88.12 75 THR A N 1
ATOM 615 C CA . THR A 1 75 ? 1.885 -4.809 2.940 1.00 88.12 75 THR A CA 1
ATOM 616 C C . THR A 1 75 ? 0.672 -5.695 3.196 1.00 88.12 75 THR A C 1
ATOM 618 O O . THR A 1 75 ? 0.840 -6.711 3.871 1.00 88.12 75 THR A O 1
ATOM 621 N N . GLN A 1 76 ? -0.506 -5.340 2.672 1.00 81.69 76 GLN A N 1
ATOM 622 C CA . GLN A 1 76 ? -1.779 -6.005 2.986 1.00 81.69 76 GLN A CA 1
ATOM 623 C C . GLN A 1 76 ? -2.512 -6.547 1.752 1.00 81.69 76 GLN A C 1
ATOM 625 O O . GLN A 1 76 ? -3.304 -7.476 1.873 1.00 81.69 76 GLN A O 1
ATOM 630 N N . HIS A 1 77 ? -2.274 -6.000 0.554 1.00 79.06 77 HIS A N 1
ATOM 631 C CA . HIS A 1 77 ? -3.017 -6.426 -0.633 1.00 79.06 77 HIS A CA 1
ATOM 632 C C . HIS A 1 77 ? -2.569 -7.813 -1.131 1.00 79.06 77 HIS A C 1
ATOM 634 O O . HIS A 1 77 ? -1.419 -8.005 -1.543 1.00 79.06 77 HIS A O 1
ATOM 640 N N . THR A 1 78 ? -3.492 -8.775 -1.101 1.00 75.94 78 THR A N 1
ATOM 641 C CA . THR A 1 78 ? -3.228 -10.206 -1.315 1.00 75.94 78 THR A CA 1
ATOM 642 C C . THR A 1 78 ? -3.066 -10.578 -2.791 1.00 75.94 78 THR A C 1
ATOM 644 O O . THR A 1 78 ? -2.159 -11.340 -3.131 1.00 75.94 78 THR A O 1
ATOM 647 N N . ASP A 1 79 ? -3.863 -9.993 -3.688 1.00 82.06 79 ASP A N 1
ATOM 648 C CA . ASP A 1 79 ? -3.798 -10.253 -5.131 1.00 82.06 79 ASP A CA 1
ATOM 649 C C . ASP A 1 79 ? -2.549 -9.608 -5.759 1.00 82.06 79 ASP A C 1
ATOM 651 O O . ASP A 1 79 ? -2.395 -8.385 -5.819 1.00 82.06 79 ASP A O 1
ATOM 655 N N . ALA A 1 80 ? -1.635 -10.448 -6.250 1.00 81.12 80 ALA A N 1
ATOM 656 C CA . ALA A 1 80 ? -0.374 -10.001 -6.829 1.00 81.12 80 ALA A CA 1
ATOM 657 C C . ALA A 1 80 ? -0.533 -9.222 -8.140 1.00 81.12 80 ALA A C 1
ATOM 659 O O . ALA A 1 80 ? 0.217 -8.271 -8.376 1.00 81.12 80 ALA A O 1
ATOM 660 N N . ARG A 1 81 ? -1.493 -9.600 -8.989 1.00 84.06 81 ARG A N 1
ATOM 661 C CA . ARG A 1 81 ? -1.714 -8.954 -10.286 1.00 84.06 81 ARG A CA 1
ATOM 662 C C . ARG A 1 81 ? -2.342 -7.582 -10.088 1.00 84.06 81 ARG A C 1
ATOM 664 O O . ARG A 1 81 ? -1.871 -6.597 -10.659 1.00 84.06 81 ARG A O 1
ATOM 671 N N . GLN A 1 82 ? -3.347 -7.496 -9.220 1.00 84.12 82 GLN A N 1
ATOM 672 C CA . GLN A 1 82 ? -3.961 -6.220 -8.868 1.00 84.12 82 GLN A CA 1
ATOM 673 C C . GLN A 1 82 ? -2.980 -5.298 -8.145 1.00 84.12 82 GLN A C 1
ATOM 675 O O . GLN A 1 82 ? -2.915 -4.116 -8.480 1.00 84.12 82 GLN A O 1
ATOM 680 N N . ARG A 1 83 ? -2.145 -5.827 -7.238 1.00 88.69 83 ARG A N 1
ATOM 681 C CA . ARG A 1 83 ? -1.082 -5.057 -6.567 1.00 88.69 83 ARG A CA 1
ATOM 682 C C . ARG A 1 83 ? -0.154 -4.372 -7.566 1.00 88.69 83 ARG A C 1
ATOM 684 O O . ARG A 1 83 ? 0.085 -3.174 -7.438 1.00 88.69 83 ARG A O 1
ATOM 691 N N . LYS A 1 84 ? 0.338 -5.108 -8.571 1.00 89.25 84 LYS A N 1
ATOM 692 C CA . LYS A 1 84 ? 1.206 -4.550 -9.623 1.00 89.25 84 LYS A CA 1
ATOM 693 C C . LYS A 1 84 ? 0.508 -3.426 -10.385 1.00 89.25 84 LYS A C 1
ATOM 695 O O . LYS A 1 84 ? 1.042 -2.320 -10.450 1.00 89.25 84 LYS A O 1
ATOM 700 N N . LYS A 1 85 ? -0.717 -3.677 -10.862 1.00 88.44 85 LYS A N 1
ATOM 701 C CA . LYS A 1 85 ? -1.526 -2.682 -11.585 1.00 88.44 85 LYS A CA 1
ATOM 702 C C . LYS A 1 85 ? -1.730 -1.407 -10.758 1.00 88.44 85 LYS A C 1
ATOM 704 O O . LYS A 1 85 ? -1.547 -0.306 -11.263 1.00 88.44 85 LYS A O 1
ATOM 709 N N . LYS A 1 86 ? -2.053 -1.553 -9.473 1.00 87.44 86 LYS A N 1
ATOM 710 C CA . LYS A 1 86 ? -2.323 -0.448 -8.537 1.00 87.44 86 LYS A CA 1
ATOM 711 C C . LYS A 1 86 ? -1.094 0.365 -8.159 1.00 87.44 86 LYS A C 1
ATOM 713 O O . LYS A 1 86 ? -1.188 1.575 -7.986 1.00 87.44 86 LYS A O 1
ATOM 718 N N . LEU A 1 87 ? 0.060 -0.288 -8.066 1.00 91.25 87 LEU A N 1
ATOM 719 C CA . LEU A 1 87 ? 1.345 0.389 -7.904 1.00 91.25 87 LEU A CA 1
ATOM 720 C C . LEU A 1 87 ? 1.825 1.046 -9.208 1.00 91.25 87 LEU A C 1
ATOM 722 O O . LEU A 1 87 ? 2.803 1.794 -9.185 1.00 91.25 87 LEU A O 1
ATOM 726 N N . GLY A 1 88 ? 1.153 0.794 -10.335 1.00 91.88 88 GLY A N 1
ATOM 727 C CA . GLY A 1 88 ? 1.541 1.291 -11.652 1.00 91.88 88 GLY A CA 1
ATOM 728 C C . GLY A 1 88 ? 2.777 0.595 -12.220 1.00 91.88 88 GLY A C 1
ATOM 729 O O . GLY A 1 88 ? 3.521 1.219 -12.972 1.00 91.88 88 GLY A O 1
ATOM 730 N N . ILE A 1 89 ? 3.021 -0.661 -11.832 1.00 93.06 89 ILE A N 1
ATOM 731 C CA . ILE A 1 89 ? 4.039 -1.511 -12.460 1.00 93.06 89 ILE A CA 1
ATOM 732 C C . ILE A 1 89 ? 3.507 -1.929 -13.829 1.00 93.06 89 ILE A C 1
ATOM 734 O O . ILE A 1 89 ? 2.405 -2.477 -13.917 1.00 93.06 89 ILE A O 1
ATOM 738 N N . LYS A 1 90 ? 4.289 -1.659 -14.873 1.00 91.75 90 LYS A N 1
ATOM 739 C CA . LYS A 1 90 ? 4.007 -2.087 -16.246 1.00 91.75 90 LYS A CA 1
ATOM 740 C C . LYS A 1 90 ? 4.711 -3.409 -16.529 1.00 91.75 90 LYS A C 1
ATOM 742 O O . LYS A 1 90 ? 5.759 -3.666 -15.940 1.00 91.75 90 LYS A O 1
ATOM 747 N N . ASP A 1 91 ? 4.151 -4.216 -17.423 1.00 90.12 91 ASP A N 1
ATOM 748 C CA . ASP A 1 91 ? 4.790 -5.465 -17.857 1.00 90.12 91 ASP A CA 1
ATOM 749 C C . ASP A 1 91 ? 6.126 -5.177 -18.573 1.00 90.12 91 ASP A C 1
ATOM 751 O O . ASP A 1 91 ? 7.107 -5.868 -18.334 1.00 90.12 91 ASP A O 1
ATOM 755 N N . ASP A 1 92 ? 6.215 -4.054 -19.285 1.00 91.56 92 ASP A N 1
ATOM 756 C CA . ASP A 1 92 ? 7.439 -3.539 -19.913 1.00 91.56 92 ASP A CA 1
ATOM 757 C C . ASP A 1 92 ? 8.605 -3.330 -18.925 1.00 91.56 92 ASP A C 1
ATOM 759 O O . ASP A 1 92 ? 9.770 -3.355 -19.301 1.00 91.56 92 ASP A O 1
ATOM 763 N N . PHE A 1 93 ? 8.335 -3.137 -17.624 1.00 92.44 93 PHE A N 1
ATOM 764 C CA . PHE A 1 93 ? 9.402 -2.933 -16.633 1.00 92.44 93 PHE A CA 1
ATOM 765 C C . PHE A 1 93 ? 10.289 -4.167 -16.439 1.00 92.44 93 PHE A C 1
ATOM 767 O O . PHE A 1 93 ? 11.304 -4.058 -15.761 1.00 92.44 93 PHE A O 1
ATOM 774 N N . TYR A 1 94 ? 9.933 -5.332 -16.975 1.00 89.25 94 TYR A N 1
ATOM 775 C CA . TYR A 1 94 ? 10.792 -6.516 -16.919 1.00 89.25 94 TYR A CA 1
ATOM 776 C C . TYR A 1 94 ? 11.856 -6.543 -18.026 1.00 89.25 94 TYR A C 1
ATOM 778 O O . TYR A 1 94 ? 12.771 -7.360 -17.950 1.00 89.25 94 TYR A O 1
ATOM 786 N N . ASP A 1 95 ? 11.791 -5.618 -18.985 1.00 91.75 95 ASP A N 1
ATOM 787 C CA . ASP A 1 95 ? 12.769 -5.494 -20.061 1.00 91.75 95 ASP A CA 1
ATOM 788 C C . ASP A 1 95 ? 13.808 -4.403 -19.745 1.00 91.75 95 ASP A C 1
ATOM 790 O O . ASP A 1 95 ? 13.490 -3.321 -19.241 1.00 91.75 95 ASP A O 1
ATOM 794 N N . GLU A 1 96 ? 15.079 -4.675 -20.061 1.00 89.56 96 GLU A N 1
ATOM 795 C CA . GLU A 1 96 ? 16.213 -3.762 -19.808 1.00 89.56 96 GLU A CA 1
ATOM 796 C C . GLU A 1 96 ? 16.047 -2.396 -20.495 1.00 89.56 96 GLU A C 1
ATOM 798 O O . GLU A 1 96 ? 16.530 -1.377 -19.995 1.00 89.56 96 GLU A O 1
ATOM 803 N N . GLU A 1 97 ? 15.329 -2.338 -21.618 1.00 91.88 97 GLU A N 1
ATOM 804 C CA . GLU A 1 97 ? 15.082 -1.085 -22.338 1.00 91.88 97 GLU A CA 1
ATOM 805 C C . GLU A 1 97 ? 14.237 -0.084 -21.526 1.00 91.88 97 GLU A C 1
ATOM 807 O O . GLU A 1 97 ? 14.429 1.125 -21.662 1.00 91.88 97 GLU A O 1
ATOM 812 N N . PHE A 1 98 ? 13.400 -0.569 -20.597 1.00 91.88 98 PHE A N 1
ATOM 813 C CA . PHE A 1 98 ? 12.575 0.248 -19.696 1.00 91.88 98 PHE A CA 1
ATOM 814 C C . PHE A 1 98 ? 13.191 0.430 -18.301 1.00 91.88 98 PHE A C 1
ATOM 816 O O . PHE A 1 98 ? 12.535 0.906 -17.363 1.00 91.88 98 PHE A O 1
ATOM 823 N N . LYS A 1 99 ? 14.475 0.088 -18.133 1.00 91.69 99 LYS A N 1
ATOM 824 C CA . LYS A 1 99 ? 15.201 0.210 -16.860 1.00 91.69 99 LYS A CA 1
ATOM 825 C C . LYS A 1 99 ? 15.111 1.610 -16.254 1.00 91.69 99 LYS A C 1
ATOM 827 O O . LYS A 1 99 ? 15.001 1.764 -15.032 1.00 91.69 99 LYS A O 1
ATOM 832 N N . LYS A 1 100 ? 15.150 2.656 -17.085 1.00 91.62 100 LYS A N 1
ATOM 833 C CA . LYS A 1 100 ? 15.066 4.054 -16.628 1.00 91.62 100 LYS A CA 1
ATOM 834 C C . LYS A 1 100 ? 13.674 4.379 -16.083 1.00 91.62 100 LYS A C 1
ATOM 836 O O . LYS A 1 100 ? 13.559 5.024 -15.041 1.00 91.62 100 LYS A O 1
ATOM 841 N N . GLU A 1 101 ? 12.625 3.924 -16.750 1.00 93.25 101 GLU A N 1
ATOM 842 C CA . GLU A 1 101 ? 11.226 4.089 -16.363 1.00 93.25 101 GLU A CA 1
ATOM 843 C C . GLU A 1 101 ? 10.931 3.343 -15.061 1.00 93.25 101 GLU A C 1
ATOM 845 O O . GLU A 1 101 ? 10.349 3.925 -14.140 1.00 93.25 101 GLU A O 1
ATOM 850 N N . ALA A 1 102 ? 11.398 2.098 -14.940 1.00 93.69 102 ALA A N 1
ATOM 851 C CA . ALA A 1 102 ? 11.277 1.314 -13.717 1.00 93.69 102 ALA A CA 1
ATOM 852 C C . ALA A 1 102 ? 12.027 1.970 -12.545 1.00 93.69 102 ALA A C 1
ATOM 854 O O . ALA A 1 102 ? 11.503 2.042 -11.427 1.00 93.69 102 ALA A O 1
ATOM 855 N N . LYS A 1 103 ? 13.215 2.543 -12.794 1.00 91.81 103 LYS A N 1
ATOM 856 C CA . LYS A 1 103 ? 13.950 3.337 -11.795 1.00 91.81 103 LYS A CA 1
ATOM 857 C C . LYS A 1 103 ? 13.160 4.567 -11.351 1.00 91.81 103 LYS A C 1
ATOM 859 O O . LYS A 1 103 ? 13.014 4.790 -10.149 1.00 91.81 103 LYS A O 1
ATOM 864 N N . LYS A 1 104 ? 12.599 5.340 -12.287 1.00 93.75 104 LYS A N 1
ATOM 865 C CA . LYS A 1 104 ? 11.744 6.502 -11.973 1.00 93.75 104 LYS A CA 1
ATOM 866 C C . LYS A 1 104 ? 10.517 6.099 -11.157 1.00 93.75 104 LYS A C 1
ATOM 868 O O . LYS A 1 104 ? 10.183 6.768 -10.179 1.00 93.75 104 LYS A O 1
ATOM 873 N N . TRP A 1 105 ? 9.868 4.994 -11.523 1.00 95.44 105 TRP A N 1
ATOM 874 C CA . TRP A 1 105 ? 8.751 4.431 -10.767 1.00 95.44 105 TRP A CA 1
ATOM 875 C C . TRP A 1 105 ? 9.151 4.126 -9.319 1.00 95.44 105 TRP A C 1
ATOM 877 O O . TRP A 1 105 ? 8.494 4.610 -8.395 1.00 95.44 105 TRP A O 1
ATOM 887 N N . TYR A 1 106 ? 10.243 3.384 -9.121 1.00 95.12 106 TYR A N 1
ATOM 888 C CA . TYR A 1 106 ? 10.729 3.005 -7.794 1.00 95.12 106 TYR A CA 1
ATOM 889 C C . TYR A 1 106 ? 11.034 4.231 -6.933 1.00 95.12 106 TYR A C 1
ATOM 891 O O . TYR A 1 106 ? 10.565 4.318 -5.797 1.00 95.12 106 TYR A O 1
ATOM 899 N N . LEU A 1 107 ? 11.765 5.206 -7.486 1.00 94.00 107 LEU A N 1
ATOM 900 C CA . LEU A 1 107 ? 12.115 6.439 -6.781 1.00 94.00 107 LEU A CA 1
ATOM 901 C C . LEU A 1 107 ? 10.864 7.204 -6.351 1.00 94.00 107 LEU A C 1
ATOM 903 O O . LEU A 1 107 ? 10.753 7.576 -5.187 1.00 94.00 107 LEU A O 1
ATOM 907 N N . ARG A 1 108 ? 9.881 7.354 -7.245 1.00 95.19 108 ARG A N 1
ATOM 908 C CA . ARG A 1 108 ? 8.603 8.003 -6.928 1.00 95.19 108 ARG A CA 1
ATOM 909 C C . ARG A 1 108 ? 7.888 7.320 -5.759 1.00 95.19 108 ARG A C 1
ATOM 911 O O . ARG A 1 108 ? 7.440 7.997 -4.837 1.00 95.19 108 ARG A O 1
ATOM 918 N N . VAL A 1 109 ? 7.772 5.989 -5.786 1.00 95.31 109 VAL A N 1
ATOM 919 C CA . VAL A 1 109 ? 7.107 5.232 -4.710 1.00 95.31 109 VAL A CA 1
ATOM 920 C C . VAL A 1 109 ? 7.892 5.352 -3.399 1.00 95.31 109 VAL A C 1
ATOM 922 O O . VAL A 1 109 ? 7.298 5.628 -2.360 1.00 95.31 109 VAL A O 1
ATOM 925 N N . SER A 1 110 ? 9.222 5.230 -3.443 1.00 94.62 110 SER A N 1
ATOM 926 C CA . SER A 1 110 ? 10.101 5.397 -2.278 1.00 94.62 110 SER A CA 1
ATOM 927 C C . SER A 1 110 ? 9.971 6.790 -1.651 1.00 94.62 110 SER A C 1
ATOM 929 O O . SER A 1 110 ? 9.848 6.900 -0.431 1.00 94.62 110 SER A O 1
ATOM 931 N N . THR A 1 111 ? 9.951 7.853 -2.458 1.00 9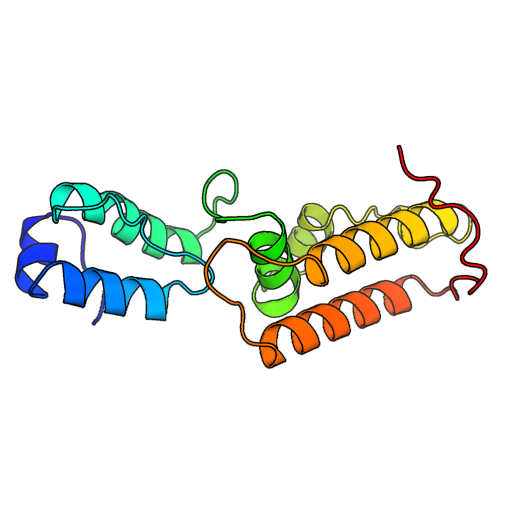4.12 111 THR A N 1
ATOM 932 C CA . THR A 1 111 ? 9.763 9.231 -1.977 1.00 94.12 111 THR A CA 1
ATOM 933 C C . THR A 1 111 ? 8.427 9.393 -1.257 1.00 94.12 111 THR A C 1
ATOM 935 O O . THR A 1 111 ? 8.395 9.940 -0.159 1.00 94.12 111 THR A O 1
ATOM 938 N N . ILE A 1 112 ? 7.339 8.837 -1.801 1.00 93.31 112 ILE A N 1
ATOM 939 C CA . ILE A 1 112 ? 6.017 8.861 -1.152 1.00 93.31 112 ILE A CA 1
ATOM 940 C C . ILE A 1 112 ? 6.038 8.135 0.203 1.00 93.31 112 ILE A C 1
ATOM 942 O O . ILE A 1 112 ? 5.435 8.609 1.164 1.00 93.31 112 ILE A O 1
ATOM 946 N N . LEU A 1 113 ? 6.746 7.005 0.315 1.00 91.81 113 LEU A N 1
ATOM 947 C CA . LEU A 1 113 ? 6.872 6.282 1.587 1.00 91.81 113 LEU A CA 1
ATOM 948 C C . LEU A 1 113 ? 7.704 7.049 2.627 1.00 91.81 113 LEU A C 1
ATOM 950 O O . LEU A 1 113 ? 7.421 6.951 3.822 1.00 91.81 113 LEU A O 1
ATOM 954 N N . LYS A 1 114 ? 8.721 7.801 2.188 1.00 89.50 114 LYS A N 1
ATOM 955 C CA . LYS A 1 114 ? 9.597 8.606 3.058 1.00 89.50 114 LYS A CA 1
ATOM 956 C C . LYS A 1 114 ? 8.992 9.953 3.451 1.00 89.50 114 LYS A C 1
ATOM 958 O O . LYS A 1 114 ? 9.388 10.497 4.475 1.00 89.50 114 LYS A O 1
ATOM 963 N N . ALA A 1 115 ? 8.040 10.472 2.678 1.00 88.00 115 ALA A N 1
ATOM 964 C CA . ALA A 1 115 ? 7.388 11.742 2.965 1.00 88.00 115 ALA A CA 1
ATOM 965 C C . ALA A 1 115 ? 6.734 11.743 4.356 1.00 88.00 115 ALA A C 1
ATOM 967 O O . ALA A 1 115 ? 6.142 10.742 4.785 1.00 88.00 115 ALA A O 1
ATOM 968 N N . SER A 1 116 ? 6.827 12.872 5.056 1.00 77.62 116 SER A N 1
ATOM 969 C CA . SER A 1 116 ? 6.083 13.106 6.294 1.00 77.62 116 SER A CA 1
ATOM 970 C C . SER A 1 116 ? 4.580 13.040 6.017 1.00 77.62 116 SER A C 1
ATOM 972 O O . SER A 1 116 ? 4.119 13.426 4.945 1.00 77.62 116 SER A O 1
ATOM 974 N N . SER A 1 117 ? 3.815 12.501 6.965 1.00 71.44 117 SER A N 1
ATOM 975 C CA . SER A 1 117 ? 2.355 12.446 6.878 1.00 71.44 117 SER A CA 1
ATOM 976 C C . SER A 1 117 ? 1.769 13.438 7.868 1.00 71.44 117 SER A C 1
ATOM 978 O O . SER A 1 117 ? 2.119 13.389 9.042 1.00 71.44 117 SER A O 1
ATOM 980 N N . GLU A 1 118 ? 0.864 14.294 7.402 1.00 70.75 118 GLU A N 1
ATOM 981 C CA . GLU A 1 118 ? 0.054 15.173 8.260 1.00 70.75 118 GLU A CA 1
ATOM 982 C C . GLU A 1 118 ? -1.101 14.412 8.939 1.00 70.75 118 GLU A C 1
ATOM 984 O O . GLU A 1 118 ? -1.695 14.881 9.906 1.00 70.75 118 GLU A O 1
ATOM 989 N N . HIS A 1 119 ? -1.405 13.209 8.442 1.00 73.44 119 HIS A N 1
ATOM 990 C CA . HIS A 1 119 ? -2.401 12.292 8.999 1.00 73.44 119 HIS A CA 1
ATOM 991 C C . HIS A 1 119 ? -1.781 11.330 10.016 1.00 73.44 119 HIS A C 1
ATOM 993 O O . HIS A 1 119 ? -0.567 11.354 10.230 1.00 73.44 119 HIS A O 1
ATOM 999 N N . GLN A 1 120 ? -2.612 10.451 10.590 1.00 69.31 120 GLN A N 1
ATOM 1000 C CA . GLN A 1 120 ? -2.219 9.436 11.567 1.00 69.31 120 GLN A CA 1
ATOM 1001 C C . GLN A 1 120 ? -0.856 8.805 11.246 1.00 69.31 120 GLN A C 1
ATOM 1003 O O . GLN A 1 120 ? -0.574 8.384 10.121 1.00 69.31 120 GLN A O 1
ATOM 1008 N N . ALA A 1 121 ? 0.011 8.764 12.256 1.00 75.88 121 ALA A N 1
ATOM 1009 C CA . ALA A 1 121 ? 1.340 8.205 12.103 1.00 75.88 121 ALA A CA 1
ATOM 1010 C C . ALA A 1 121 ? 1.245 6.706 11.779 1.00 75.88 121 ALA A C 1
ATOM 1012 O O . ALA A 1 121 ? 0.701 5.917 12.553 1.00 75.88 121 ALA A O 1
ATOM 1013 N N . ILE A 1 122 ? 1.805 6.310 10.636 1.00 81.75 122 ILE A N 1
ATOM 1014 C CA . ILE A 1 122 ? 2.005 4.900 10.298 1.00 81.75 122 ILE A CA 1
ATOM 1015 C C . ILE A 1 122 ? 3.195 4.396 11.128 1.00 81.75 122 ILE A C 1
ATOM 1017 O O . ILE A 1 122 ? 4.255 5.025 11.063 1.00 81.75 122 ILE A O 1
ATOM 1021 N N . PRO A 1 123 ? 3.074 3.274 11.865 1.00 85.56 123 PRO A N 1
ATOM 1022 C CA . PRO A 1 123 ? 4.186 2.736 12.641 1.00 85.56 123 PRO A CA 1
ATOM 1023 C C . PRO A 1 123 ? 5.428 2.505 11.774 1.00 85.56 123 PRO A C 1
ATOM 1025 O O . PRO A 1 123 ? 5.328 1.956 10.672 1.00 85.56 123 PRO A O 1
ATOM 1028 N N . GLU A 1 124 ? 6.607 2.868 12.281 1.00 87.00 124 GLU A N 1
ATOM 1029 C CA . GLU A 1 124 ? 7.870 2.746 11.536 1.00 87.00 124 GLU A CA 1
ATOM 1030 C C . GLU A 1 124 ? 8.132 1.315 11.056 1.00 87.00 124 GLU A C 1
ATOM 1032 O O . GLU A 1 124 ? 8.594 1.111 9.936 1.00 87.00 124 GLU A O 1
ATOM 1037 N N . SER A 1 125 ? 7.749 0.313 11.851 1.00 86.88 125 SER A N 1
ATOM 1038 C CA . SER A 1 125 ? 7.851 -1.104 11.486 1.00 86.88 125 SER A CA 1
ATOM 1039 C C . SER A 1 125 ? 7.056 -1.456 10.223 1.00 86.88 125 SER A C 1
ATOM 1041 O O . SER A 1 125 ? 7.500 -2.262 9.403 1.00 86.88 125 SER A O 1
ATOM 1043 N N . ILE A 1 126 ? 5.897 -0.825 10.021 1.00 88.00 126 ILE A N 1
ATOM 1044 C CA . ILE A 1 126 ? 5.052 -1.022 8.840 1.00 88.00 126 ILE A CA 1
ATOM 1045 C C . ILE A 1 126 ? 5.638 -0.288 7.633 1.00 88.00 126 ILE A C 1
ATOM 1047 O O . ILE A 1 126 ? 5.642 -0.841 6.532 1.00 88.00 126 ILE A O 1
ATOM 1051 N N . ILE A 1 127 ? 6.189 0.912 7.833 1.00 90.94 127 ILE A N 1
ATOM 1052 C CA . ILE A 1 127 ? 6.907 1.642 6.778 1.00 90.94 127 ILE A CA 1
ATOM 1053 C C . ILE A 1 127 ? 8.131 0.837 6.322 1.00 90.94 127 ILE A C 1
ATOM 1055 O O . ILE A 1 127 ? 8.311 0.639 5.122 1.00 90.94 127 ILE A O 1
ATOM 1059 N N . ALA A 1 128 ? 8.922 0.304 7.255 1.00 91.12 128 ALA A N 1
ATOM 1060 C CA . ALA A 1 128 ? 10.072 -0.546 6.958 1.00 91.12 128 ALA A CA 1
ATOM 1061 C C . ALA A 1 128 ? 9.657 -1.810 6.188 1.00 91.12 128 ALA A C 1
ATOM 1063 O O . ALA A 1 128 ? 10.271 -2.160 5.179 1.00 91.12 128 ALA A O 1
ATOM 1064 N N . LYS A 1 129 ? 8.554 -2.458 6.591 1.00 93.00 129 LYS A N 1
ATOM 1065 C CA . LYS A 1 129 ? 7.980 -3.595 5.853 1.00 93.00 129 LYS A CA 1
ATOM 1066 C C . LYS A 1 129 ? 7.566 -3.202 4.431 1.00 93.00 129 LYS A C 1
ATOM 1068 O O . LYS A 1 129 ? 7.834 -3.952 3.494 1.00 93.00 129 LYS A O 1
ATOM 1073 N N . ALA A 1 130 ? 6.930 -2.044 4.253 1.00 94.19 130 ALA A N 1
ATOM 1074 C CA . ALA A 1 130 ? 6.539 -1.545 2.936 1.00 94.19 130 ALA A CA 1
ATOM 1075 C C . ALA A 1 130 ? 7.764 -1.263 2.050 1.00 94.19 130 ALA A C 1
ATOM 1077 O O . ALA A 1 130 ? 7.779 -1.664 0.888 1.00 94.19 130 ALA A O 1
ATOM 1078 N N . GLN A 1 131 ? 8.811 -0.645 2.603 1.00 94.19 131 GLN A N 1
ATOM 1079 C CA . GLN A 1 131 ? 10.075 -0.399 1.903 1.00 94.19 131 GLN A CA 1
ATOM 1080 C C . GLN A 1 131 ? 10.766 -1.704 1.495 1.00 94.19 131 GLN A C 1
ATOM 1082 O O . GLN A 1 131 ? 11.183 -1.832 0.347 1.00 94.19 131 GLN A O 1
ATOM 1087 N N . HIS A 1 132 ? 10.816 -2.703 2.381 1.00 94.88 132 HIS A N 1
ATOM 1088 C CA . HIS A 1 132 ? 11.348 -4.025 2.043 1.00 94.88 132 HIS A CA 1
ATOM 1089 C C . HIS A 1 132 ? 10.574 -4.663 0.884 1.00 94.88 132 HIS A C 1
ATOM 1091 O O . HIS A 1 132 ? 11.165 -5.185 -0.055 1.00 94.88 132 HIS A O 1
ATOM 1097 N N . LYS A 1 133 ? 9.239 -4.595 0.910 1.00 94.62 133 LYS A N 1
ATOM 1098 C CA . LYS A 1 133 ? 8.402 -5.132 -0.173 1.00 94.62 133 LYS A CA 1
ATOM 1099 C C . LYS A 1 133 ? 8.582 -4.383 -1.491 1.00 94.62 133 LYS A C 1
ATOM 1101 O O . LYS A 1 133 ? 8.530 -5.005 -2.549 1.00 94.62 133 LYS A O 1
ATOM 1106 N N . LEU A 1 134 ? 8.804 -3.072 -1.441 1.00 95.31 134 LEU A N 1
ATOM 1107 C CA . LEU A 1 134 ? 9.139 -2.282 -2.622 1.00 95.31 134 LEU A CA 1
ATOM 1108 C C . LEU A 1 134 ? 10.495 -2.705 -3.210 1.00 95.31 134 LEU A C 1
ATOM 1110 O O . LEU A 1 134 ? 10.619 -2.843 -4.425 1.00 95.31 134 LEU A O 1
ATOM 1114 N N . GLU A 1 135 ? 11.484 -2.956 -2.355 1.00 93.50 135 GLU A N 1
ATOM 1115 C CA . GLU A 1 135 ? 12.804 -3.440 -2.758 1.00 93.50 135 GLU A CA 1
ATOM 1116 C C . GLU A 1 135 ? 12.743 -4.854 -3.362 1.00 93.50 135 GLU A C 1
ATOM 1118 O O . GLU A 1 135 ? 13.387 -5.119 -4.376 1.00 93.50 135 GLU A O 1
ATOM 1123 N N . ASP A 1 136 ? 11.916 -5.745 -2.810 1.00 92.75 136 ASP A N 1
ATOM 1124 C CA . ASP A 1 136 ? 11.669 -7.071 -3.391 1.00 92.75 136 ASP A CA 1
ATOM 1125 C C . ASP A 1 136 ? 11.084 -6.964 -4.809 1.00 92.75 136 ASP A C 1
ATOM 1127 O O . ASP A 1 136 ? 11.512 -7.673 -5.721 1.00 92.75 136 ASP A O 1
ATOM 1131 N N . LEU A 1 137 ? 10.129 -6.048 -5.021 1.00 92.38 137 LEU A N 1
ATOM 1132 C CA . LEU A 1 137 ? 9.555 -5.791 -6.346 1.00 92.38 137 LEU A CA 1
ATOM 1133 C C . LEU A 1 137 ? 10.606 -5.257 -7.322 1.00 92.38 137 LEU A C 1
ATOM 1135 O O . LEU A 1 137 ? 10.649 -5.713 -8.461 1.00 92.38 137 LEU A O 1
ATOM 1139 N N . ARG A 1 138 ? 11.471 -4.343 -6.864 1.00 91.12 138 ARG A N 1
ATOM 1140 C CA . ARG A 1 138 ? 12.581 -3.791 -7.653 1.00 91.12 138 ARG A CA 1
ATOM 1141 C C . ARG A 1 138 ? 13.535 -4.886 -8.124 1.00 91.12 138 ARG A C 1
ATOM 1143 O O . ARG A 1 138 ? 13.859 -4.950 -9.305 1.00 91.12 138 ARG A O 1
ATOM 1150 N N . LYS A 1 139 ? 13.961 -5.763 -7.210 1.00 90.50 139 LYS A N 1
ATOM 1151 C CA . LYS A 1 139 ? 14.834 -6.908 -7.525 1.00 90.50 139 LYS A CA 1
ATOM 1152 C 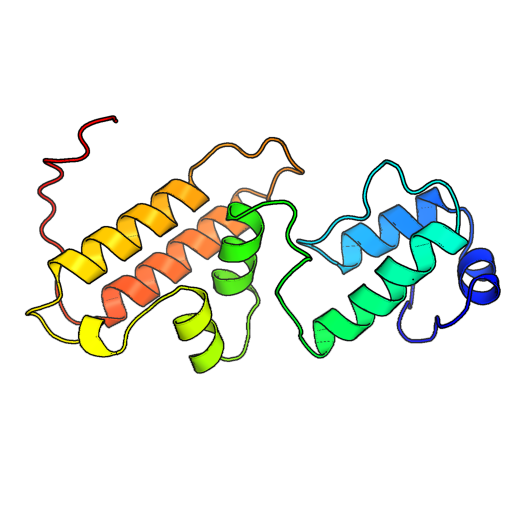C . LYS A 1 139 ? 14.187 -7.864 -8.526 1.00 90.50 139 LYS A C 1
ATOM 1154 O O . LYS A 1 139 ? 14.888 -8.480 -9.322 1.00 90.50 139 LYS A O 1
ATOM 1159 N N . GLY A 1 140 ? 12.858 -7.959 -8.505 1.00 88.56 140 GLY A N 1
ATOM 1160 C CA . GLY A 1 140 ? 12.084 -8.780 -9.429 1.00 88.56 140 GLY A CA 1
ATOM 1161 C C . GLY A 1 140 ? 12.187 -8.372 -10.902 1.00 88.56 140 GLY A C 1
ATOM 1162 O O . GLY A 1 140 ? 11.874 -9.205 -11.743 1.00 88.56 140 GLY A O 1
ATOM 1163 N N . PHE A 1 141 ? 12.632 -7.154 -11.232 1.00 87.88 141 PHE A N 1
ATOM 1164 C CA . PHE A 1 141 ? 12.815 -6.729 -12.628 1.00 87.88 141 PHE A CA 1
ATOM 1165 C C . PHE A 1 141 ? 14.036 -7.360 -13.312 1.00 87.88 141 PHE A C 1
ATOM 1167 O O . PHE A 1 141 ? 14.162 -7.275 -14.523 1.00 87.88 141 PHE A O 1
ATOM 1174 N N . GLY A 1 142 ? 14.921 -8.029 -12.564 1.00 80.81 142 GLY A N 1
ATOM 1175 C CA . GLY A 1 142 ? 16.017 -8.814 -13.144 1.00 80.81 142 GLY A CA 1
ATOM 1176 C C . GLY A 1 142 ? 17.275 -8.020 -13.504 1.00 80.81 142 GLY A C 1
ATOM 1177 O O . GLY A 1 142 ? 18.280 -8.630 -13.857 1.00 80.81 142 GLY A O 1
ATOM 1178 N N . TYR A 1 143 ? 17.271 -6.695 -13.333 1.00 82.25 143 TYR A N 1
ATOM 1179 C CA . TYR A 1 143 ? 18.413 -5.833 -13.635 1.00 82.25 143 TYR A CA 1
ATOM 1180 C C . TYR A 1 143 ? 18.781 -4.885 -12.491 1.00 82.25 143 TYR A C 1
ATOM 1182 O O . TYR A 1 143 ? 17.954 -4.474 -11.671 1.00 82.25 143 TYR A O 1
ATOM 1190 N N . LYS A 1 144 ? 20.069 -4.534 -12.406 1.00 77.75 144 LYS A N 1
ATOM 1191 C CA . LYS A 1 144 ? 20.585 -3.626 -11.372 1.00 77.75 144 LYS A CA 1
ATOM 1192 C C . LYS A 1 144 ? 20.332 -2.190 -11.783 1.00 77.75 144 LYS A C 1
ATOM 1194 O O . LYS A 1 144 ? 20.790 -1.775 -12.839 1.00 77.75 144 LYS A O 1
ATOM 1199 N N . PHE A 1 145 ? 19.653 -1.413 -10.947 1.00 77.94 145 PHE A N 1
ATOM 1200 C CA . PHE A 1 145 ? 19.566 0.029 -11.171 1.00 77.94 145 PHE A CA 1
ATOM 1201 C C . PHE A 1 145 ? 20.954 0.628 -10.959 1.00 77.94 145 PHE A C 1
ATOM 1203 O O . PHE A 1 145 ? 21.586 0.325 -9.954 1.00 77.94 145 PHE A O 1
ATOM 1210 N N . ASP A 1 146 ? 21.423 1.451 -11.894 1.00 67.88 146 ASP A N 1
ATOM 1211 C CA . ASP A 1 146 ? 22.699 2.140 -11.713 1.00 67.88 146 ASP A CA 1
ATOM 1212 C C . ASP A 1 146 ? 22.539 3.175 -10.596 1.00 67.88 146 ASP A C 1
ATOM 1214 O O . ASP A 1 146 ? 21.579 3.953 -10.611 1.00 67.88 146 ASP A O 1
ATOM 1218 N N . ASP A 1 147 ? 23.456 3.187 -9.631 1.00 56.31 147 ASP A N 1
ATOM 1219 C CA . ASP A 1 147 ? 23.372 4.016 -8.419 1.00 56.31 147 ASP A CA 1
ATOM 1220 C C . ASP A 1 147 ? 23.597 5.517 -8.674 1.00 56.31 147 ASP A C 1
ATOM 1222 O O . ASP A 1 147 ? 23.485 6.324 -7.754 1.00 56.31 147 ASP A O 1
ATOM 1226 N N . ASN A 1 148 ? 23.847 5.929 -9.923 1.00 49.84 148 ASN A N 1
ATOM 1227 C CA . ASN A 1 148 ? 24.015 7.340 -10.262 1.00 49.84 148 ASN A CA 1
ATOM 1228 C C . ASN A 1 148 ? 22.686 8.094 -10.062 1.00 49.84 148 ASN A C 1
ATOM 1230 O O . ASN A 1 148 ? 21.713 7.931 -10.812 1.00 49.84 148 ASN A O 1
ATOM 1234 N N . LEU A 1 149 ? 22.652 8.866 -8.976 1.00 51.25 149 LEU A N 1
ATOM 1235 C CA . LEU A 1 149 ? 21.572 9.716 -8.472 1.00 51.25 149 LEU A CA 1
ATOM 1236 C C . LEU A 1 149 ? 21.749 11.166 -8.951 1.00 51.25 149 LEU A C 1
ATOM 1238 O O . LEU A 1 149 ? 21.623 12.102 -8.170 1.00 51.25 149 LEU A O 1
ATOM 1242 N N . GLU A 1 150 ? 22.043 11.371 -10.231 1.00 44.09 150 GLU A N 1
ATOM 1243 C CA . GLU A 1 150 ? 22.031 12.715 -10.811 1.00 44.09 150 GLU A CA 1
ATOM 1244 C C . GLU A 1 150 ? 20.712 12.932 -11.554 1.00 44.09 150 GLU A C 1
ATOM 1246 O O . GLU A 1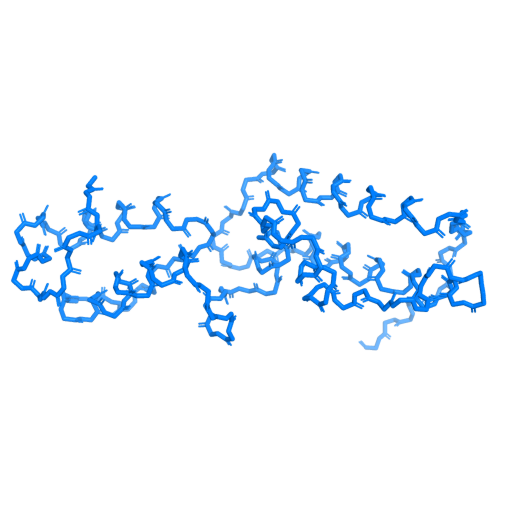 150 ? 20.363 12.178 -12.464 1.00 44.09 150 GLU A O 1
ATOM 1251 N N . GLY A 1 151 ? 19.959 13.950 -11.129 1.00 45.25 151 GLY A N 1
ATOM 1252 C CA . GLY A 1 151 ? 18.773 14.427 -11.840 1.00 45.25 151 GLY A CA 1
ATOM 1253 C C . GLY A 1 151 ? 17.444 14.207 -11.120 1.00 45.25 151 GLY A C 1
ATOM 1254 O O . GLY A 1 151 ? 16.537 13.577 -11.662 1.00 45.25 151 GLY A O 1
ATOM 1255 N N . VAL A 1 152 ? 17.293 14.773 -9.923 1.00 39.12 152 VAL A N 1
ATOM 1256 C CA . VAL A 1 152 ? 15.995 15.334 -9.523 1.00 39.12 152 VAL A CA 1
ATOM 1257 C C . VAL A 1 152 ? 16.220 16.833 -9.387 1.00 39.12 152 VAL A C 1
ATOM 1259 O O . VAL A 1 152 ? 16.560 17.325 -8.317 1.00 39.12 152 VAL A O 1
ATOM 1262 N N . GLU A 1 153 ? 16.125 17.544 -10.510 1.00 37.12 153 GLU A N 1
ATOM 1263 C CA . GLU A 1 153 ? 15.950 18.991 -10.471 1.00 37.12 153 GLU A CA 1
ATOM 1264 C C . GLU A 1 153 ? 14.606 19.272 -9.796 1.00 37.12 153 GLU A C 1
ATOM 1266 O O . GLU A 1 153 ? 13.566 18.725 -10.175 1.00 37.12 153 GLU A O 1
ATOM 1271 N N . HIS A 1 154 ? 14.668 20.069 -8.735 1.00 37.12 154 HIS A N 1
ATOM 1272 C CA . HIS A 1 154 ? 13.509 20.650 -8.086 1.00 37.12 154 HIS A CA 1
ATOM 1273 C C . HIS A 1 154 ? 12.782 21.543 -9.099 1.00 37.12 154 HIS A C 1
ATOM 1275 O O . HIS A 1 154 ? 13.376 22.488 -9.616 1.00 37.12 154 HIS A O 1
ATOM 1281 N N . VAL A 1 155 ? 11.515 21.225 -9.370 1.00 35.22 155 VAL A N 1
ATOM 1282 C CA . VAL A 1 155 ? 10.541 22.166 -9.944 1.00 35.22 155 VAL A CA 1
ATOM 1283 C C . VAL A 1 155 ? 9.748 22.763 -8.795 1.00 35.22 155 VAL A C 1
ATOM 1285 O O . VAL A 1 155 ? 9.329 21.964 -7.923 1.00 35.22 155 VAL A O 1
#

pLDDT: mean 80.87, std 14.66, range [35.22, 95.44]

Foldseek 3Di:
DDLLPDQDLVVVVVVDDPVVSQVVLVVLQPVFHDDPPPDGSVSCNVVSVVSNCVVVDDPDPTGPDPLRVLLCLQPPDDDPVVSCVSLVNDPCLLDPVCLVVLVVSLVVSLCSLVDDDPDDDDDVVSSVSSNVSSVVVSVVSVDDRDPPPPDPDDD

Secondary structure (DSSP, 8-state):
---TT--SHHHHHHT--HHHHHHHHHHHTTT----TT--SHHHHHHHHHHHHHHTT---TT--SSHHHHHHHHHHT---HHHHHHHHT--GGGGSGGGHHHHHHHHHHHHHHHHS--SSSPPPHHHHHHHHHHHHHHHHTTSSPPP---------

Radius of gyration: 19.09 Å; chains: 1; bounding box: 54×32×45 Å

Sequence (155 aa):
MNFNKIYSVEQLTELGPLEKVITALNQAMTPFEVPRDVSSHEALLPFVIRAKKIELYEPESFFVSKKHEYVYYLTQHTDARQRKKKLGIKDDFYDEEFKKEAKKWYLRVSTILKASSEHQAIPESIIAKAQHKLEDLRKGFGYKFDDNLEGVEHV